Protein AF-A0A8K0K6D4-F1 (afdb_monomer)

Secondary structure (DSSP, 8-state):
-HHHHHHHHSTTS-HHHHHHHHHHHHTSTTHHHHHHHHHHHTHHHHHHHHTTSHHHHHHHHHHHTT--SHHHHHHHHHHHHHS--TTTHHHHHHHHHHHHHHHHHHHHHHHHHHHHHHHH--

Structure (mmCIF, N/CA/C/O backbone):
data_AF-A0A8K0K6D4-F1
#
_entry.id   AF-A0A8K0K6D4-F1
#
loop_
_atom_site.group_PDB
_atom_site.id
_atom_site.type_symbol
_atom_site.label_atom_id
_atom_site.label_alt_id
_atom_site.label_comp_id
_atom_site.label_asym_id
_atom_site.label_entity_id
_atom_site.label_seq_id
_atom_site.pdbx_PDB_ins_code
_atom_site.Cartn_x
_atom_site.Cartn_y
_atom_site.Cartn_z
_atom_site.occupancy
_atom_site.B_iso_or_equiv
_atom_site.auth_seq_id
_atom_site.auth_comp_id
_atom_site.auth_asym_id
_atom_site.auth_atom_id
_atom_site.pdbx_PDB_model_num
ATOM 1 N N . MET A 1 1 ? -7.898 -14.433 -5.132 1.00 87.56 1 MET A N 1
ATOM 2 C CA . MET A 1 1 ? -7.160 -13.150 -5.166 1.00 87.56 1 MET A CA 1
ATOM 3 C C . MET A 1 1 ? -5.774 -13.300 -5.785 1.00 87.56 1 MET A C 1
ATOM 5 O O . MET A 1 1 ? -5.529 -12.578 -6.731 1.00 87.56 1 MET A O 1
ATOM 9 N N . LYS A 1 2 ? -4.925 -14.271 -5.398 1.00 92.81 2 LYS A N 1
ATOM 10 C CA . LYS A 1 2 ? -3.626 -14.510 -6.080 1.00 92.81 2 LYS A CA 1
ATOM 11 C C . LYS A 1 2 ? -3.735 -14.691 -7.606 1.00 92.81 2 LYS A C 1
ATOM 13 O O . LYS A 1 2 ? -3.190 -13.885 -8.340 1.00 92.81 2 LYS A O 1
ATOM 18 N N . ARG A 1 3 ? -4.602 -15.603 -8.070 1.00 96.12 3 ARG A N 1
ATOM 19 C CA . ARG A 1 3 ? -4.929 -15.769 -9.506 1.00 96.12 3 ARG A CA 1
ATOM 20 C C . ARG A 1 3 ? -5.390 -14.485 -10.213 1.00 96.12 3 ARG A C 1
ATOM 22 O O . ARG A 1 3 ? -5.212 -14.359 -11.412 1.00 96.12 3 ARG A O 1
ATOM 29 N N . VAL A 1 4 ? -6.011 -13.549 -9.487 1.00 96.56 4 VAL A N 1
ATOM 30 C CA . VAL A 1 4 ? -6.461 -12.260 -10.048 1.00 96.56 4 VAL A CA 1
ATOM 31 C C . VAL A 1 4 ? -5.275 -11.312 -10.225 1.00 96.56 4 VAL A C 1
ATOM 33 O O . VAL A 1 4 ? -5.209 -10.617 -11.229 1.00 96.56 4 VAL A O 1
ATOM 36 N N . LEU A 1 5 ? -4.331 -11.308 -9.280 1.00 97.25 5 LEU A N 1
ATOM 37 C CA . LEU A 1 5 ? -3.090 -10.537 -9.374 1.00 97.25 5 LEU A CA 1
ATOM 38 C C . LEU A 1 5 ? -2.185 -11.071 -10.497 1.00 97.25 5 LEU A C 1
ATOM 40 O O . LEU A 1 5 ? -1.672 -10.293 -11.291 1.00 97.25 5 LEU A O 1
ATOM 44 N N . GLU A 1 6 ? -2.070 -12.395 -10.623 1.00 96.81 6 GLU A N 1
ATOM 45 C CA . GLU A 1 6 ? -1.365 -13.049 -11.737 1.00 96.81 6 GLU A CA 1
ATOM 46 C C . GLU A 1 6 ? -2.006 -12.693 -13.086 1.00 96.81 6 GLU A C 1
ATOM 48 O O . GLU A 1 6 ? -1.318 -12.258 -14.006 1.00 96.81 6 GLU A O 1
ATOM 53 N N . PHE A 1 7 ? -3.337 -12.793 -13.182 1.00 97.56 7 PHE A N 1
ATOM 54 C CA . PHE A 1 7 ? -4.078 -12.385 -14.376 1.00 97.56 7 PHE A CA 1
ATOM 55 C C . PHE A 1 7 ? -3.859 -10.903 -14.714 1.00 97.56 7 PHE A C 1
ATOM 57 O O . PHE A 1 7 ? -3.642 -10.576 -15.878 1.00 97.56 7 PHE A O 1
ATOM 64 N N . ALA A 1 8 ? -3.828 -10.016 -13.712 1.00 97.12 8 ALA A N 1
ATOM 65 C CA . ALA A 1 8 ? -3.583 -8.585 -13.905 1.00 97.12 8 ALA A CA 1
ATOM 66 C C . ALA A 1 8 ? -2.241 -8.278 -14.588 1.00 97.12 8 ALA A C 1
ATOM 68 O O . ALA A 1 8 ? -2.119 -7.239 -15.236 1.00 97.12 8 ALA A O 1
ATOM 69 N N . MET A 1 9 ? -1.242 -9.150 -14.427 1.00 96.25 9 MET A N 1
ATOM 70 C CA . MET A 1 9 ? 0.092 -8.994 -15.013 1.00 96.25 9 MET A CA 1
ATOM 71 C C . MET A 1 9 ? 0.277 -9.737 -16.341 1.00 96.25 9 MET A C 1
ATOM 73 O O . MET A 1 9 ? 1.323 -9.564 -16.964 1.00 96.25 9 MET A O 1
ATOM 77 N N . SER A 1 10 ? -0.706 -10.535 -16.765 1.00 96.69 10 SER A N 1
ATOM 78 C CA . SER A 1 10 ? -0.676 -11.268 -18.034 1.00 96.69 10 SER A CA 1
ATOM 79 C C . SER A 1 10 ? -0.874 -10.356 -19.248 1.00 96.69 10 SER A C 1
ATOM 81 O O . SER A 1 10 ? -1.387 -9.243 -19.129 1.00 96.69 10 SER A O 1
ATOM 83 N N . ASP A 1 11 ? -0.551 -10.872 -20.434 1.00 95.81 11 ASP A N 1
ATOM 84 C CA . ASP A 1 11 ? -0.755 -10.171 -21.710 1.00 95.81 11 ASP A CA 1
ATOM 85 C C . ASP A 1 11 ? -2.241 -10.005 -22.090 1.00 95.81 11 ASP A C 1
ATOM 87 O O . ASP A 1 11 ? -2.573 -9.277 -23.027 1.00 95.81 11 ASP A O 1
ATOM 91 N N . GLU A 1 12 ? -3.157 -10.650 -21.358 1.00 97.25 12 GLU A N 1
ATOM 92 C CA . GLU A 1 12 ? -4.606 -10.497 -21.542 1.00 97.25 12 GLU A CA 1
ATOM 93 C C . GLU A 1 12 ? -5.141 -9.186 -20.939 1.00 97.25 12 GLU A C 1
ATOM 95 O O . GLU A 1 12 ? -6.251 -8.755 -21.265 1.00 97.25 12 GLU A O 1
ATOM 100 N N . VAL A 1 13 ? -4.360 -8.529 -20.072 1.00 97.12 13 VAL A N 1
ATOM 101 C CA . VAL A 1 13 ? -4.734 -7.280 -19.403 1.00 97.12 13 VAL A CA 1
ATOM 102 C C . VAL A 1 13 ? -3.845 -6.146 -19.898 1.00 97.12 13 VAL A C 1
ATOM 104 O O . VAL A 1 13 ? -2.619 -6.216 -19.871 1.00 97.12 13 VAL A O 1
ATOM 107 N N . ARG A 1 14 ? -4.468 -5.047 -20.338 1.00 97.25 14 ARG A N 1
ATOM 108 C CA . ARG A 1 14 ? -3.725 -3.854 -20.764 1.00 97.25 14 ARG A CA 1
ATOM 109 C C . ARG A 1 14 ? -2.922 -3.300 -19.592 1.00 97.25 14 ARG A C 1
ATOM 111 O O . ARG A 1 14 ? -3.435 -3.199 -18.480 1.00 97.25 14 ARG A O 1
ATOM 118 N N . SER A 1 15 ? -1.707 -2.830 -19.867 1.00 94.56 15 SER A N 1
ATOM 119 C CA . SER A 1 15 ? -0.793 -2.307 -18.844 1.00 94.56 15 SER A CA 1
ATOM 120 C C . SER A 1 15 ? -1.426 -1.236 -17.948 1.00 94.56 15 SER A C 1
ATOM 122 O O . SER A 1 15 ? -1.251 -1.266 -16.740 1.00 94.56 15 SER A O 1
ATOM 124 N N . GLN A 1 16 ? -2.215 -0.314 -18.499 1.00 94.62 16 GLN A N 1
ATOM 125 C CA . GLN A 1 16 ? -2.914 0.709 -17.709 1.00 94.62 16 GLN A CA 1
ATOM 126 C C . GLN A 1 16 ? -3.998 0.147 -16.767 1.00 94.62 16 GLN A C 1
ATOM 128 O O . GLN A 1 16 ? -4.267 0.739 -15.722 1.00 94.62 16 GLN A O 1
ATOM 133 N N . ASP A 1 17 ? -4.602 -0.992 -17.119 1.00 97.19 17 ASP A N 1
ATOM 134 C CA . ASP A 1 17 ? -5.709 -1.606 -16.379 1.00 97.19 17 ASP A CA 1
ATOM 135 C C . ASP A 1 17 ? -5.198 -2.501 -15.238 1.00 97.19 17 ASP A C 1
ATOM 137 O O . ASP A 1 17 ? -5.859 -2.613 -14.202 1.00 97.19 17 ASP A O 1
ATOM 141 N N . THR A 1 18 ? -3.982 -3.052 -15.369 1.00 97.06 18 THR A N 1
ATOM 142 C CA . THR A 1 18 ? -3.278 -3.819 -14.324 1.00 97.06 18 THR A CA 1
ATOM 143 C C . THR A 1 18 ? -3.348 -3.125 -12.960 1.00 97.06 18 THR A C 1
ATOM 145 O O . THR A 1 18 ? -3.679 -3.757 -11.955 1.00 97.06 18 THR A O 1
ATOM 148 N N . VAL A 1 19 ? -3.081 -1.812 -12.914 1.00 97.31 19 VAL A N 1
ATOM 149 C CA . VAL A 1 19 ? -3.078 -1.031 -11.665 1.00 97.31 19 VAL A CA 1
ATOM 150 C C . VAL A 1 19 ? -4.432 -1.083 -10.966 1.00 97.31 19 VAL A C 1
ATOM 152 O O . VAL A 1 19 ? -4.495 -1.312 -9.761 1.00 97.31 19 VAL A O 1
ATOM 155 N N . PHE A 1 20 ? -5.527 -0.925 -11.706 1.00 97.69 20 PHE A N 1
ATOM 156 C CA . PHE A 1 20 ? -6.866 -0.914 -11.121 1.00 97.69 20 PHE A CA 1
ATOM 157 C C . PHE A 1 20 ? -7.286 -2.291 -10.604 1.00 97.69 20 PHE A C 1
ATOM 159 O O . PHE A 1 20 ? -7.945 -2.376 -9.565 1.00 97.69 20 PHE A O 1
ATOM 166 N N . VAL A 1 21 ? -6.856 -3.367 -11.269 1.00 97.62 21 VAL A N 1
ATOM 167 C CA . VAL A 1 21 ? -7.098 -4.732 -10.788 1.00 97.62 21 VAL A CA 1
ATOM 168 C C . VAL A 1 21 ? -6.357 -4.978 -9.471 1.00 97.62 21 VAL A C 1
ATOM 170 O O . VAL A 1 21 ? -6.979 -5.440 -8.513 1.00 97.62 21 VAL A O 1
ATOM 173 N N . ILE A 1 22 ? -5.076 -4.605 -9.367 1.00 98.06 22 ILE A N 1
ATOM 174 C CA . ILE A 1 22 ? -4.309 -4.764 -8.117 1.00 98.06 22 ILE A CA 1
ATOM 175 C C . ILE A 1 22 ? -4.933 -3.932 -6.986 1.00 98.06 22 ILE A C 1
ATOM 177 O O . ILE A 1 22 ? -5.140 -4.444 -5.883 1.00 98.06 22 ILE A O 1
ATOM 181 N N . ILE A 1 23 ? -5.321 -2.683 -7.270 1.00 97.81 23 ILE A N 1
ATOM 182 C CA . ILE A 1 23 ? -6.003 -1.810 -6.301 1.00 97.81 23 ILE A CA 1
ATOM 183 C C . ILE A 1 23 ? -7.303 -2.449 -5.804 1.00 97.81 23 ILE A C 1
ATOM 185 O O . ILE A 1 23 ? -7.564 -2.448 -4.602 1.00 97.81 23 ILE A O 1
ATOM 189 N N . SER A 1 24 ? -8.103 -3.043 -6.693 1.00 97.25 24 SER A N 1
ATOM 190 C CA . SER A 1 24 ? -9.360 -3.691 -6.293 1.00 97.25 24 SER A CA 1
ATOM 191 C C . SER A 1 24 ? -9.144 -4.821 -5.277 1.00 97.25 24 SER A C 1
ATOM 193 O O . SER A 1 24 ? -9.941 -4.987 -4.354 1.00 97.25 24 SER A O 1
ATOM 195 N N . VAL A 1 25 ? -8.030 -5.555 -5.390 1.00 97.56 25 VAL A N 1
ATOM 196 C CA . VAL A 1 25 ? -7.644 -6.590 -4.424 1.00 97.56 25 VAL A CA 1
ATOM 197 C C . VAL A 1 25 ? -7.219 -5.951 -3.097 1.00 97.56 25 VAL A C 1
ATOM 199 O O . VAL A 1 25 ? -7.698 -6.380 -2.041 1.00 97.56 25 VAL A O 1
ATOM 202 N N . ALA A 1 26 ? -6.396 -4.897 -3.144 1.00 97.62 26 ALA A N 1
ATOM 203 C CA . ALA A 1 26 ? -5.890 -4.188 -1.962 1.00 97.62 26 ALA A CA 1
ATOM 204 C C . ALA A 1 26 ? -7.004 -3.608 -1.065 1.00 97.62 26 ALA A C 1
ATOM 206 O O . ALA A 1 26 ? -6.863 -3.553 0.160 1.00 97.62 26 ALA A O 1
ATOM 207 N N . MET A 1 27 ? -8.145 -3.240 -1.659 1.00 95.62 27 MET A N 1
ATOM 208 C CA . MET A 1 27 ? -9.302 -2.670 -0.955 1.00 95.62 27 MET A CA 1
ATOM 209 C C . MET A 1 27 ? -10.103 -3.679 -0.116 1.00 95.62 27 MET A C 1
ATOM 211 O O . MET A 1 27 ? -11.076 -3.311 0.541 1.00 95.62 27 MET A O 1
ATOM 215 N N . THR A 1 28 ? -9.706 -4.951 -0.090 1.00 95.88 28 THR A N 1
ATOM 216 C CA . THR A 1 28 ? -10.380 -5.995 0.695 1.00 95.88 28 THR A CA 1
ATOM 217 C C . THR A 1 28 ? -9.570 -6.384 1.933 1.00 95.88 28 THR A C 1
ATOM 219 O O . THR A 1 28 ? -8.344 -6.289 1.940 1.00 95.88 28 THR A O 1
ATOM 222 N N . LYS A 1 29 ? -10.241 -6.880 2.987 1.00 92.50 29 LYS A N 1
ATOM 223 C CA . LYS A 1 29 ? -9.584 -7.281 4.250 1.00 92.50 29 LYS A CA 1
ATOM 224 C C . LYS A 1 29 ? -8.434 -8.273 4.035 1.00 92.50 29 LYS A C 1
ATOM 226 O O . LYS A 1 29 ? -7.376 -8.111 4.623 1.00 92.50 29 LYS A O 1
ATOM 231 N N . VAL A 1 30 ? -8.657 -9.301 3.215 1.00 92.88 30 VAL A N 1
ATOM 232 C CA . VAL A 1 30 ? -7.655 -10.347 2.936 1.00 92.88 30 VAL A CA 1
ATOM 233 C C . VAL A 1 30 ? -6.698 -9.919 1.823 1.00 92.88 30 VAL A C 1
ATOM 235 O O . VAL A 1 30 ? -5.522 -10.267 1.848 1.00 92.88 30 VAL A O 1
ATOM 238 N N . GLY A 1 31 ? -7.189 -9.171 0.835 1.00 96.44 31 GLY A N 1
ATOM 239 C CA . GLY A 1 31 ? -6.402 -8.796 -0.331 1.00 96.44 31 GLY A CA 1
ATOM 240 C C . GLY A 1 31 ? -5.382 -7.692 -0.078 1.00 96.44 31 GLY A C 1
ATOM 241 O O . GLY A 1 31 ? -4.432 -7.609 -0.842 1.00 96.44 31 GLY A O 1
ATOM 242 N N . ARG A 1 32 ? -5.513 -6.904 0.995 1.00 96.50 32 ARG A N 1
ATOM 243 C CA . ARG A 1 32 ? -4.531 -5.877 1.384 1.00 96.50 32 ARG A CA 1
ATOM 244 C C . ARG A 1 32 ? -3.113 -6.426 1.503 1.00 96.50 32 ARG A C 1
ATOM 246 O O . ARG A 1 32 ? -2.216 -5.966 0.812 1.00 96.50 32 ARG A O 1
ATOM 253 N N . GLU A 1 33 ? -2.961 -7.467 2.312 1.00 96.44 33 GLU A N 1
ATOM 254 C CA . GLU A 1 33 ? -1.690 -8.171 2.512 1.00 96.44 33 GLU A CA 1
ATOM 255 C C . GLU A 1 33 ? -1.186 -8.806 1.216 1.00 96.44 33 GLU A C 1
ATOM 257 O O . GLU A 1 33 ? -0.018 -8.697 0.861 1.00 96.44 33 GLU A O 1
ATOM 262 N N . LEU A 1 34 ? -2.091 -9.435 0.461 1.00 97.56 34 LEU A N 1
ATOM 263 C CA . LEU A 1 34 ? -1.734 -10.073 -0.803 1.00 97.56 34 LEU A CA 1
ATOM 264 C C . LEU A 1 34 ? -1.248 -9.061 -1.845 1.00 97.56 34 LEU A C 1
ATOM 266 O O . LEU A 1 34 ? -0.317 -9.363 -2.580 1.00 97.56 34 LEU A O 1
ATOM 270 N N . ALA A 1 35 ? -1.881 -7.892 -1.928 1.00 98.12 35 ALA A N 1
ATOM 271 C CA . ALA A 1 35 ? -1.530 -6.853 -2.886 1.00 98.12 35 ALA A CA 1
ATOM 272 C C . ALA A 1 35 ? -0.219 -6.150 -2.513 1.00 98.12 35 ALA A C 1
ATOM 274 O O . ALA A 1 35 ? 0.556 -5.839 -3.412 1.00 98.12 35 ALA A O 1
ATOM 275 N N . TRP A 1 36 ? 0.043 -5.943 -1.218 1.00 98.12 36 TRP A N 1
ATOM 276 C CA . TRP A 1 36 ? 1.323 -5.419 -0.741 1.00 98.12 36 TRP A CA 1
ATOM 277 C C . TRP A 1 36 ? 2.479 -6.367 -1.079 1.00 98.12 36 TRP A C 1
ATOM 279 O O . TRP A 1 36 ? 3.399 -5.966 -1.789 1.00 98.12 36 TRP A O 1
ATOM 289 N N . ASN A 1 37 ? 2.367 -7.646 -0.705 1.00 97.94 37 ASN A N 1
ATOM 290 C CA . ASN A 1 37 ? 3.387 -8.647 -1.031 1.00 97.94 37 ASN A CA 1
ATOM 291 C C . ASN A 1 37 ? 3.604 -8.751 -2.547 1.00 97.94 37 ASN A C 1
ATOM 293 O O . ASN A 1 37 ? 4.733 -8.784 -3.024 1.00 97.94 37 ASN A O 1
ATOM 297 N N . PHE A 1 38 ? 2.517 -8.739 -3.321 1.00 98.19 38 PHE A N 1
ATOM 298 C CA . PHE A 1 38 ? 2.593 -8.783 -4.777 1.00 98.19 38 PHE A CA 1
ATOM 299 C C . PHE A 1 38 ? 3.288 -7.553 -5.369 1.00 98.19 38 PHE A C 1
ATOM 301 O O . PHE A 1 38 ? 4.050 -7.689 -6.326 1.00 98.19 38 PHE A O 1
ATOM 308 N N . LEU A 1 39 ? 3.048 -6.360 -4.813 1.00 98.12 39 LEU A N 1
ATOM 309 C CA . LEU A 1 39 ? 3.765 -5.153 -5.213 1.00 98.12 39 LEU A CA 1
ATOM 310 C C . LEU A 1 39 ? 5.261 -5.301 -4.946 1.00 98.12 39 LEU A C 1
ATOM 312 O O . LEU A 1 39 ? 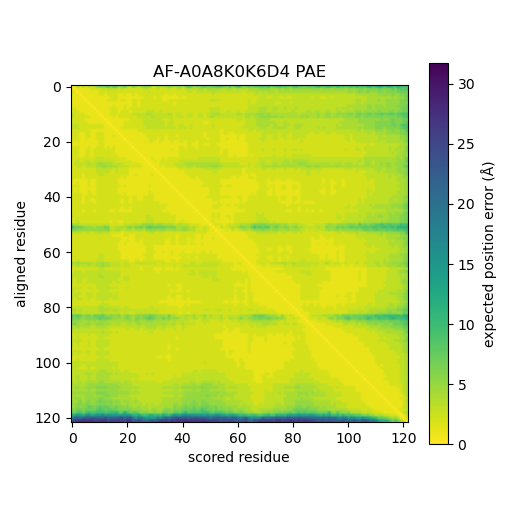6.040 -5.000 -5.846 1.00 98.12 39 LEU A O 1
ATOM 316 N N . GLN A 1 40 ? 5.655 -5.787 -3.765 1.00 98.38 40 GLN A N 1
ATOM 317 C CA . GLN A 1 40 ? 7.064 -5.991 -3.415 1.00 98.38 40 GLN A CA 1
ATOM 318 C C . GLN A 1 40 ? 7.739 -6.993 -4.362 1.00 98.38 40 GLN A C 1
ATOM 320 O O . GLN A 1 40 ? 8.779 -6.690 -4.943 1.00 98.38 40 GLN A O 1
ATOM 325 N N . GLU A 1 41 ? 7.106 -8.150 -4.584 1.00 98.25 41 GLU A N 1
ATOM 326 C C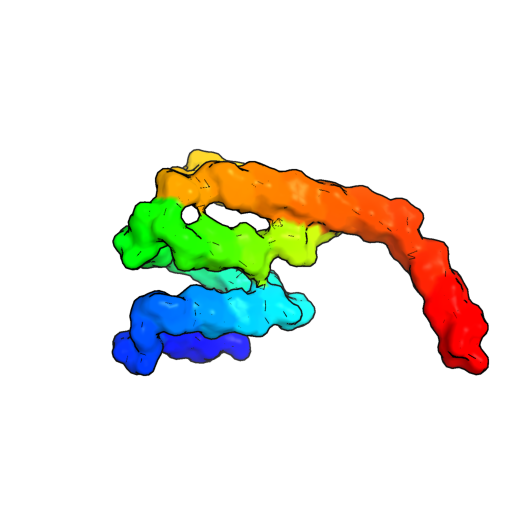A . GLU A 1 41 ? 7.598 -9.217 -5.468 1.00 98.25 41 GLU A CA 1
ATOM 327 C C . GLU A 1 41 ? 7.772 -8.755 -6.926 1.00 98.25 41 GLU A C 1
ATOM 329 O O . GLU A 1 41 ? 8.661 -9.234 -7.628 1.00 98.25 41 GLU A O 1
ATOM 334 N N . ASN A 1 42 ? 6.938 -7.818 -7.391 1.00 97.81 42 ASN A N 1
ATOM 335 C CA . ASN A 1 42 ? 6.905 -7.366 -8.787 1.00 97.81 42 ASN A CA 1
ATOM 336 C C . ASN A 1 42 ? 7.408 -5.928 -8.971 1.00 97.81 42 ASN A C 1
ATOM 338 O O . ASN A 1 42 ? 7.231 -5.343 -10.044 1.00 97.81 42 ASN A O 1
ATOM 342 N N . TRP A 1 43 ? 8.025 -5.340 -7.943 1.00 97.56 43 TRP A N 1
ATOM 343 C CA . TRP A 1 43 ? 8.306 -3.907 -7.898 1.00 97.56 43 TRP A CA 1
ATOM 344 C C . TRP A 1 43 ? 9.132 -3.419 -9.086 1.00 97.56 43 TRP A C 1
ATOM 346 O O . TRP A 1 43 ? 8.777 -2.424 -9.715 1.00 97.56 43 TRP A O 1
ATOM 356 N N . GLN A 1 44 ? 10.183 -4.158 -9.453 1.00 96.44 44 GLN A N 1
ATOM 357 C CA . GLN A 1 44 ? 11.042 -3.809 -10.585 1.00 96.44 44 GLN A CA 1
ATOM 358 C C . GLN A 1 44 ? 10.253 -3.734 -11.902 1.00 96.44 44 GLN A C 1
ATOM 360 O O . GLN A 1 44 ? 10.370 -2.753 -12.633 1.00 96.44 44 GLN A O 1
ATOM 365 N N . VAL A 1 45 ? 9.400 -4.727 -12.171 1.00 96.62 45 VAL A N 1
ATOM 366 C CA . VAL A 1 45 ? 8.573 -4.791 -13.388 1.00 96.62 45 VAL A CA 1
ATOM 367 C C . VAL A 1 45 ? 7.561 -3.645 -13.415 1.00 96.62 45 VAL A C 1
ATOM 369 O O . VAL A 1 45 ? 7.347 -3.018 -14.453 1.00 96.62 45 VAL A O 1
ATOM 372 N N . LEU A 1 46 ? 6.932 -3.353 -12.275 1.00 97.00 46 LEU A N 1
ATOM 373 C CA . LEU A 1 46 ? 5.964 -2.264 -12.149 1.00 97.00 46 LEU A CA 1
ATOM 374 C C . LEU A 1 46 ? 6.639 -0.897 -12.347 1.00 97.00 46 LEU A C 1
ATOM 376 O O . LEU A 1 46 ? 6.112 -0.049 -13.069 1.00 97.00 46 LEU A O 1
ATOM 380 N N . MET A 1 47 ? 7.823 -0.693 -11.768 1.00 96.06 47 MET A N 1
ATOM 381 C CA . MET A 1 47 ? 8.594 0.538 -11.944 1.00 96.06 47 MET A CA 1
ATOM 382 C C . MET A 1 47 ? 9.070 0.736 -13.377 1.00 96.06 47 MET A C 1
ATOM 384 O O . MET A 1 47 ? 8.945 1.841 -13.900 1.00 96.06 47 MET A O 1
ATOM 388 N N . GLU A 1 48 ? 9.562 -0.311 -14.038 1.00 95.44 48 GLU A N 1
ATOM 389 C CA . GLU A 1 48 ? 9.972 -0.234 -15.443 1.00 95.44 48 GLU A CA 1
ATOM 390 C C . GLU A 1 48 ? 8.785 0.086 -16.362 1.00 95.44 48 GLU A C 1
ATOM 392 O O . GLU A 1 48 ? 8.897 0.915 -17.267 1.00 95.44 48 GLU A O 1
ATOM 397 N N . ARG A 1 49 ? 7.621 -0.513 -16.084 1.00 95.69 49 ARG A N 1
ATOM 398 C CA . ARG A 1 49 ? 6.396 -0.340 -16.876 1.00 95.69 49 ARG A CA 1
ATOM 399 C C . ARG A 1 49 ? 5.804 1.067 -16.779 1.00 95.69 49 ARG A C 1
ATOM 401 O O . ARG A 1 49 ? 5.268 1.561 -17.768 1.00 95.69 49 ARG A O 1
ATOM 408 N N . TYR A 1 50 ? 5.846 1.693 -15.602 1.00 96.19 50 TYR A N 1
ATOM 409 C CA . TYR A 1 50 ? 5.151 2.966 -15.352 1.00 96.19 50 TYR A CA 1
ATOM 410 C C . TYR A 1 50 ? 6.078 4.158 -15.084 1.00 96.19 50 TYR A C 1
ATOM 412 O O . TYR A 1 50 ? 5.591 5.286 -15.034 1.00 96.19 50 TYR A O 1
ATOM 420 N N . GLN A 1 51 ? 7.381 3.926 -14.905 1.00 93.75 51 GLN A N 1
ATOM 421 C CA . GLN A 1 51 ? 8.453 4.931 -14.913 1.00 93.75 51 GLN A CA 1
ATOM 422 C C . GLN A 1 51 ? 8.216 6.145 -13.997 1.00 93.75 51 GLN A C 1
ATOM 424 O O . GLN A 1 51 ? 8.433 7.287 -14.393 1.00 93.75 51 GLN A O 1
ATOM 429 N N . GLY A 1 52 ? 7.719 5.922 -12.777 1.00 90.50 52 GLY A N 1
ATOM 430 C CA . GLY A 1 52 ? 7.447 7.013 -11.827 1.00 90.50 52 GLY A CA 1
ATOM 431 C C . GLY A 1 52 ? 6.225 7.876 -12.163 1.00 90.50 52 GLY A C 1
ATOM 432 O O . GLY A 1 52 ? 5.989 8.897 -11.521 1.00 90.50 52 GLY A O 1
ATOM 433 N N . GLY A 1 53 ? 5.435 7.490 -13.168 1.00 94.19 53 GLY A N 1
ATOM 434 C CA . GLY A 1 53 ? 4.221 8.191 -13.565 1.00 94.19 53 GLY A CA 1
ATOM 435 C C . GLY A 1 53 ? 3.062 8.043 -12.572 1.00 94.19 53 GLY A C 1
ATOM 436 O O . GLY A 1 53 ? 3.104 7.302 -11.589 1.00 94.19 53 GLY A O 1
ATOM 437 N N . PHE A 1 54 ? 1.953 8.717 -12.882 1.00 95.88 54 PHE A N 1
ATOM 438 C CA . PHE A 1 54 ? 0.753 8.751 -12.036 1.00 95.88 54 PHE A CA 1
ATOM 439 C C . PHE A 1 54 ? 0.236 7.361 -11.621 1.00 95.88 54 PHE A C 1
ATOM 441 O O . PHE 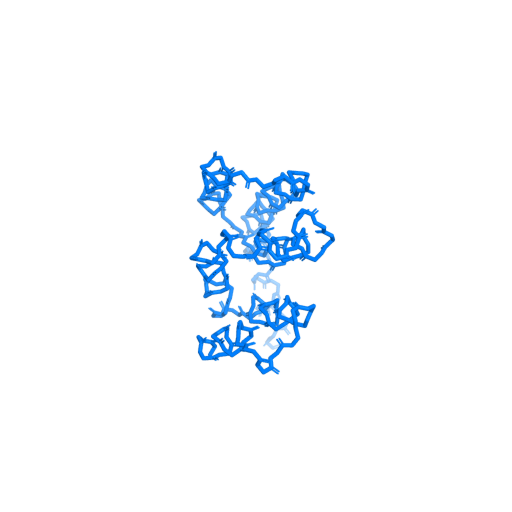A 1 54 ? -0.224 7.183 -10.494 1.00 95.88 54 PHE A O 1
ATOM 448 N N . LEU A 1 55 ? 0.316 6.370 -12.514 1.00 97.12 55 LEU A N 1
ATOM 449 C CA . LEU A 1 55 ? -0.200 5.025 -12.262 1.00 97.12 55 LEU A CA 1
ATOM 450 C C . LEU A 1 55 ? 0.579 4.277 -11.173 1.00 97.12 55 LEU A C 1
ATOM 452 O O . LEU A 1 55 ? -0.050 3.642 -10.329 1.00 97.12 55 LEU A O 1
ATOM 456 N N . ILE A 1 56 ? 1.911 4.384 -11.134 1.00 97.38 56 ILE A N 1
ATOM 457 C CA . ILE A 1 56 ? 2.707 3.726 -10.088 1.00 97.38 56 ILE A CA 1
ATOM 458 C C . ILE A 1 56 ? 2.598 4.454 -8.754 1.00 97.38 56 ILE A C 1
ATOM 460 O O . ILE A 1 56 ? 2.445 3.801 -7.728 1.00 97.38 56 ILE A O 1
ATOM 464 N N . ALA A 1 57 ? 2.533 5.789 -8.761 1.00 97.38 57 ALA A N 1
ATOM 465 C CA . ALA A 1 57 ? 2.233 6.555 -7.554 1.00 97.38 57 ALA A CA 1
ATOM 466 C C . ALA A 1 57 ? 0.870 6.143 -6.967 1.00 97.38 57 ALA 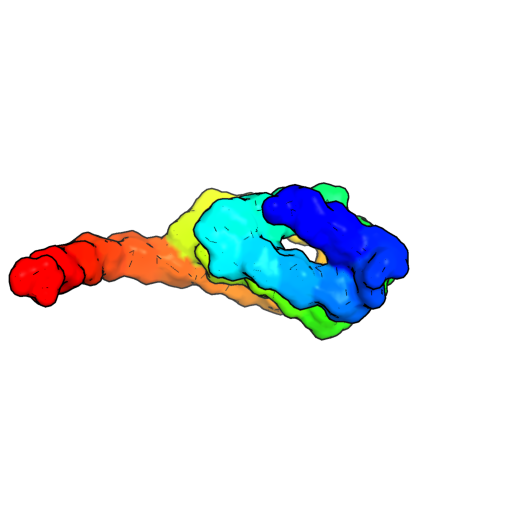A C 1
ATOM 468 O O . ALA A 1 57 ? 0.753 5.848 -5.778 1.00 97.38 57 ALA A O 1
ATOM 469 N N . ARG A 1 58 ? -0.164 6.041 -7.813 1.00 97.25 58 ARG A N 1
ATOM 470 C CA . ARG A 1 58 ? -1.490 5.572 -7.391 1.00 97.25 58 ARG A CA 1
ATOM 471 C C . ARG A 1 58 ? -1.451 4.142 -6.853 1.00 97.25 58 ARG A C 1
ATOM 473 O O . ARG A 1 58 ? -2.102 3.868 -5.848 1.00 97.25 58 ARG A O 1
ATOM 480 N N . LEU A 1 59 ? -0.703 3.253 -7.506 1.00 97.75 59 LEU A N 1
ATOM 481 C CA . LEU A 1 59 ? -0.556 1.867 -7.076 1.00 97.75 59 LEU A CA 1
ATOM 482 C C . LEU A 1 59 ? 0.092 1.777 -5.689 1.00 97.75 59 LEU A C 1
ATOM 484 O O . LEU A 1 59 ? -0.488 1.143 -4.809 1.00 97.75 59 LEU A O 1
ATOM 488 N N . VAL A 1 60 ? 1.227 2.460 -5.481 1.00 97.88 60 VAL A N 1
ATOM 489 C CA . VAL A 1 60 ? 1.904 2.548 -4.175 1.00 97.88 60 VAL A CA 1
ATOM 490 C C . VAL A 1 60 ? 0.899 2.988 -3.121 1.00 97.88 60 VAL A C 1
ATOM 492 O O . VAL A 1 60 ? 0.567 2.193 -2.248 1.00 97.88 60 VAL A O 1
ATOM 495 N N . LYS A 1 61 ? 0.301 4.175 -3.291 1.00 97.81 61 LYS A N 1
ATOM 496 C CA . LYS A 1 61 ? -0.664 4.738 -2.339 1.00 97.81 61 LYS A CA 1
ATOM 497 C C . LYS A 1 61 ? -1.753 3.739 -1.949 1.00 97.81 61 LYS A C 1
ATOM 499 O O . LYS A 1 61 ? -1.941 3.447 -0.773 1.00 97.81 61 LYS A O 1
ATOM 504 N N . SER A 1 62 ? -2.467 3.192 -2.929 1.00 97.94 62 SER A N 1
ATOM 505 C CA . SER A 1 62 ? -3.639 2.353 -2.667 1.00 97.94 62 SER A CA 1
ATOM 506 C C . SER A 1 62 ? -3.304 0.985 -2.064 1.00 97.94 62 SER A C 1
ATOM 508 O O . SER A 1 62 ? -4.143 0.404 -1.374 1.00 97.94 62 SER A O 1
ATOM 510 N N . THR A 1 63 ? -2.097 0.464 -2.299 1.00 97.88 63 THR A N 1
ATOM 511 C CA . THR A 1 63 ? -1.648 -0.797 -1.680 1.00 97.88 63 THR A CA 1
ATOM 512 C C . THR A 1 63 ? -1.146 -0.622 -0.247 1.00 97.88 63 THR A C 1
ATOM 514 O O . THR A 1 63 ? -1.093 -1.607 0.485 1.00 97.88 63 THR A O 1
ATOM 517 N N . THR A 1 64 ? -0.841 0.608 0.180 1.00 96.88 64 THR A N 1
ATOM 518 C CA . THR A 1 64 ? -0.147 0.866 1.450 1.00 96.88 64 THR A CA 1
ATOM 519 C C . THR A 1 64 ? -0.959 1.702 2.437 1.00 96.88 64 THR A C 1
ATOM 521 O O . THR A 1 64 ? -0.939 1.426 3.632 1.00 96.88 64 THR A O 1
ATOM 524 N N . GLU A 1 65 ? -1.719 2.700 1.973 1.00 93.38 65 GLU A N 1
ATOM 525 C CA . GLU A 1 65 ? -2.351 3.719 2.835 1.00 93.38 65 GLU A CA 1
ATOM 526 C C . GLU A 1 65 ? -3.360 3.161 3.843 1.00 93.38 65 GLU A C 1
ATOM 528 O O . GLU A 1 65 ? -3.706 3.824 4.812 1.00 93.38 65 GLU A O 1
ATOM 533 N N . ASN A 1 66 ? -3.846 1.943 3.618 1.00 95.19 66 ASN A N 1
ATOM 534 C CA . ASN A 1 66 ? -4.850 1.326 4.468 1.00 95.19 66 ASN A CA 1
ATOM 535 C C . ASN A 1 66 ? -4.246 0.535 5.646 1.00 95.19 66 ASN A C 1
ATOM 537 O O . ASN A 1 66 ? -4.994 -0.058 6.426 1.00 95.19 66 ASN A O 1
ATOM 541 N N . PHE A 1 67 ? -2.923 0.457 5.799 1.00 98.00 67 PHE A N 1
ATOM 542 C CA . PHE A 1 67 ? -2.344 -0.100 7.025 1.00 9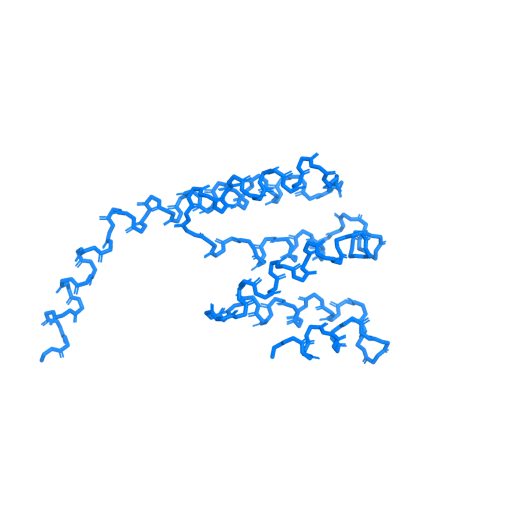8.00 67 PHE A CA 1
ATOM 543 C C . PHE A 1 67 ? -2.523 0.861 8.211 1.00 98.00 67 PHE A C 1
ATOM 545 O O . PHE A 1 67 ? -2.773 2.052 8.034 1.00 98.00 67 PHE A O 1
ATOM 552 N N . ALA A 1 68 ? -2.452 0.317 9.426 1.00 97.88 68 ALA A N 1
ATOM 553 C CA . ALA A 1 68 ? -2.738 1.050 10.661 1.00 97.88 68 ALA A CA 1
ATOM 554 C C . ALA A 1 68 ? -1.873 0.551 11.831 1.00 97.88 68 ALA A C 1
ATOM 556 O O . ALA A 1 68 ? -2.377 0.316 12.928 1.00 97.88 68 ALA A O 1
ATOM 557 N N . SER A 1 69 ? -0.583 0.309 11.584 1.00 98.19 69 SER A N 1
ATOM 558 C CA . SER A 1 69 ? 0.377 -0.052 12.632 1.00 98.19 69 SER A CA 1
ATOM 559 C C . SER A 1 69 ? 1.759 0.532 12.334 1.00 98.19 69 SER A C 1
ATOM 561 O O . SER A 1 69 ? 2.114 0.720 11.168 1.00 98.19 69 SER A O 1
ATOM 563 N N . GLU A 1 70 ? 2.537 0.817 13.380 1.00 98.19 70 GLU A N 1
ATOM 564 C CA . GLU A 1 70 ? 3.893 1.363 13.232 1.00 98.19 70 GLU A CA 1
ATOM 565 C C . GLU A 1 70 ? 4.826 0.362 12.538 1.00 98.19 70 GLU A C 1
ATOM 567 O O . GLU A 1 70 ? 5.647 0.752 11.714 1.00 98.19 70 GLU A O 1
ATOM 572 N N . GLU A 1 71 ? 4.646 -0.939 12.774 1.00 98.31 71 GLU A N 1
ATOM 573 C CA . GLU A 1 71 ? 5.433 -1.988 12.116 1.00 98.31 71 GLU A CA 1
ATOM 574 C C . GLU A 1 71 ? 5.263 -1.938 10.593 1.00 98.31 71 GLU A C 1
ATOM 576 O O . GLU A 1 71 ? 6.232 -2.092 9.854 1.00 98.31 71 GLU A O 1
ATOM 581 N N . ARG A 1 72 ? 4.044 -1.655 10.109 1.00 98.06 72 ARG A N 1
ATOM 582 C CA . ARG A 1 72 ? 3.776 -1.495 8.673 1.00 98.06 72 ARG A CA 1
ATOM 583 C C . ARG A 1 72 ? 4.377 -0.221 8.102 1.00 98.06 72 ARG A C 1
ATOM 585 O O . ARG A 1 72 ? 4.832 -0.236 6.962 1.00 98.06 72 ARG A O 1
ATOM 592 N N . ALA A 1 73 ? 4.399 0.865 8.872 1.00 98.50 73 ALA A N 1
ATOM 593 C CA . ALA A 1 73 ? 5.074 2.090 8.457 1.00 98.50 73 ALA A CA 1
ATOM 594 C C . ALA A 1 73 ? 6.585 1.848 8.286 1.00 98.50 73 ALA A C 1
ATOM 596 O O . ALA A 1 73 ? 7.152 2.215 7.259 1.00 98.50 73 ALA A O 1
ATOM 597 N N . GLN A 1 74 ? 7.210 1.155 9.242 1.00 98.44 74 GLN A N 1
ATOM 598 C CA . GLN A 1 74 ? 8.636 0.815 9.208 1.00 98.44 74 GLN A CA 1
ATOM 599 C C . GLN A 1 74 ? 8.985 -0.155 8.078 1.00 98.44 74 GLN A C 1
ATOM 601 O O . GLN A 1 74 ? 9.990 0.031 7.394 1.00 98.44 74 GLN A O 1
ATOM 606 N N . GLU A 1 75 ? 8.151 -1.172 7.849 1.00 98.25 75 GLU A N 1
ATOM 607 C CA . GLU A 1 75 ? 8.313 -2.098 6.725 1.00 98.25 75 GLU A CA 1
ATOM 608 C C . GLU A 1 75 ? 8.289 -1.352 5.383 1.00 98.25 75 GLU A C 1
ATOM 610 O O . GLU A 1 75 ? 9.128 -1.598 4.515 1.00 98.25 75 GLU A O 1
ATOM 615 N N . LEU A 1 76 ? 7.363 -0.399 5.233 1.00 97.69 76 LEU A N 1
ATOM 616 C CA . LEU A 1 76 ? 7.233 0.412 4.029 1.00 97.69 76 LEU A CA 1
ATOM 617 C C . LEU A 1 76 ? 8.452 1.316 3.803 1.00 97.69 76 LEU A C 1
ATOM 619 O O . LEU A 1 76 ? 8.974 1.393 2.688 1.00 97.69 76 LEU A O 1
ATOM 623 N N . GLU A 1 77 ? 8.921 1.980 4.862 1.00 97.50 77 GLU A N 1
ATOM 624 C CA . GLU A 1 77 ? 10.137 2.800 4.838 1.00 97.50 77 GLU A CA 1
ATOM 625 C C . GLU A 1 77 ? 11.365 1.969 4.453 1.00 97.50 77 GLU A C 1
ATOM 627 O O . GLU A 1 77 ? 12.149 2.385 3.596 1.00 97.50 77 GLU A O 1
ATOM 632 N N . ALA A 1 78 ? 11.525 0.78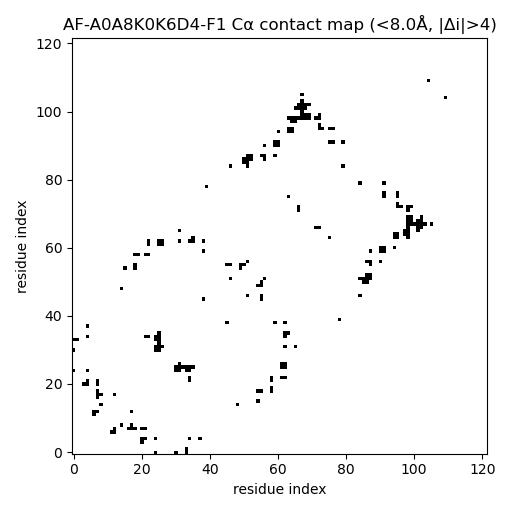7 5.055 1.00 98.25 78 ALA A N 1
ATOM 633 C CA . ALA A 1 78 ? 12.633 -0.115 4.763 1.00 98.25 78 ALA A CA 1
ATOM 634 C C . ALA A 1 78 ? 12.600 -0.584 3.303 1.00 98.25 78 ALA A C 1
ATOM 636 O O . ALA A 1 78 ? 13.610 -0.484 2.603 1.00 98.25 78 ALA A O 1
ATOM 637 N N . PHE A 1 79 ? 11.429 -1.006 2.818 1.00 98.31 79 PHE A N 1
ATOM 638 C CA . PHE A 1 79 ? 11.268 -1.471 1.446 1.00 98.31 79 PHE A CA 1
ATOM 639 C C . PHE A 1 79 ? 11.685 -0.402 0.427 1.00 98.31 79 PHE A C 1
ATOM 641 O O . PHE A 1 79 ? 12.527 -0.671 -0.429 1.00 98.31 79 PHE A O 1
ATOM 648 N N . PHE A 1 80 ? 11.170 0.827 0.537 1.00 96.94 80 PHE A N 1
ATOM 649 C CA . PHE A 1 80 ? 11.481 1.895 -0.425 1.00 96.94 80 PHE A CA 1
ATOM 650 C C . PHE A 1 80 ? 12.861 2.533 -0.237 1.00 96.94 80 PHE A C 1
ATOM 652 O O . PHE A 1 80 ? 13.372 3.175 -1.156 1.00 96.94 80 PHE A O 1
ATOM 659 N N . LYS A 1 81 ? 13.504 2.332 0.918 1.00 96.62 81 LYS A N 1
ATOM 660 C CA . LYS A 1 81 ? 14.923 2.654 1.096 1.00 96.62 81 LYS A CA 1
ATOM 661 C C . LYS A 1 81 ? 15.818 1.708 0.291 1.00 96.62 81 LYS A C 1
ATOM 663 O O . LYS A 1 81 ? 16.821 2.150 -0.263 1.00 96.62 81 LYS A O 1
ATOM 668 N N . GLU A 1 82 ? 15.466 0.425 0.238 1.00 97.56 82 GLU A N 1
ATOM 669 C CA . GLU A 1 82 ? 16.208 -0.598 -0.511 1.00 97.56 82 GLU A CA 1
ATOM 670 C C . GLU A 1 82 ? 15.850 -0.619 -2.003 1.00 97.56 82 GLU A C 1
ATOM 672 O O . GLU A 1 82 ? 16.684 -0.980 -2.834 1.00 97.56 82 GLU A O 1
ATOM 677 N N . HIS A 1 83 ? 14.638 -0.184 -2.353 1.00 96.06 83 HIS A N 1
ATOM 678 C CA . HIS A 1 83 ? 14.108 -0.227 -3.711 1.00 96.06 83 HIS A CA 1
ATOM 679 C C . HIS A 1 83 ? 13.754 1.187 -4.195 1.00 96.06 83 HIS A C 1
ATOM 681 O O . HIS A 1 83 ? 12.639 1.657 -3.947 1.00 96.06 83 HIS A O 1
ATOM 687 N N . PRO A 1 84 ? 14.671 1.874 -4.909 1.00 90.06 84 PRO A N 1
ATOM 688 C CA . PRO A 1 84 ? 14.446 3.234 -5.381 1.00 90.06 84 PRO A CA 1
ATOM 689 C C . PRO A 1 84 ? 13.132 3.384 -6.149 1.00 90.06 84 PRO A C 1
ATOM 691 O O . PRO A 1 84 ? 12.783 2.561 -6.999 1.00 90.06 84 PRO A O 1
ATOM 694 N N . SER A 1 85 ? 12.425 4.473 -5.861 1.00 91.19 85 SER A N 1
ATOM 695 C CA . SER A 1 85 ? 11.089 4.746 -6.385 1.00 91.19 85 SER A CA 1
ATOM 696 C C . SER A 1 85 ? 11.016 6.136 -7.044 1.00 91.19 85 SER A C 1
ATOM 698 O O . SER A 1 85 ? 10.273 7.004 -6.571 1.00 91.19 85 SER A O 1
ATOM 700 N N . PRO A 1 86 ? 11.824 6.396 -8.094 1.00 94.31 86 PRO A N 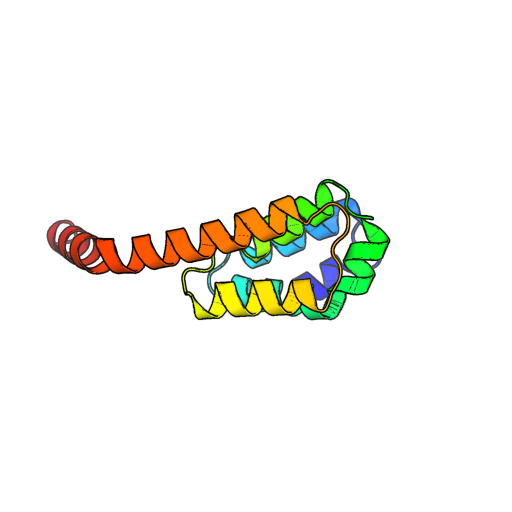1
ATOM 701 C CA . PRO A 1 86 ? 11.884 7.704 -8.737 1.00 94.31 86 PRO A CA 1
ATOM 702 C C . PRO A 1 86 ? 10.498 8.169 -9.183 1.00 94.31 86 PRO A C 1
ATOM 704 O O . PRO A 1 86 ? 9.786 7.438 -9.871 1.00 94.31 86 PRO A O 1
ATOM 707 N N . GLY A 1 87 ? 10.115 9.381 -8.787 1.00 93.25 87 GLY A N 1
ATOM 708 C CA . GLY A 1 87 ? 8.823 9.988 -9.114 1.00 93.25 87 GLY A CA 1
ATOM 709 C C . GLY A 1 87 ? 7.685 9.645 -8.146 1.00 93.25 87 GLY A C 1
ATOM 710 O O . GLY A 1 87 ? 6.631 10.281 -8.209 1.00 93.25 87 GLY A O 1
ATOM 711 N N . THR A 1 88 ? 7.874 8.697 -7.220 1.00 95.25 88 THR A N 1
ATOM 712 C CA . THR A 1 88 ? 6.861 8.324 -6.215 1.00 95.25 88 THR A CA 1
ATOM 713 C C . THR A 1 88 ? 7.268 8.654 -4.781 1.00 95.25 88 THR A C 1
ATOM 715 O O . THR A 1 88 ? 6.526 8.327 -3.859 1.00 95.25 88 THR A O 1
ATOM 718 N N . GLU A 1 89 ? 8.402 9.320 -4.557 1.00 96.12 89 GLU A N 1
ATOM 719 C CA . GLU A 1 89 ? 8.975 9.569 -3.227 1.00 96.12 89 GLU A CA 1
ATOM 720 C C . GLU A 1 89 ? 7.993 10.302 -2.310 1.00 96.12 89 GLU A C 1
ATOM 722 O O . GLU A 1 89 ? 7.771 9.895 -1.171 1.00 96.12 89 GLU A O 1
ATOM 727 N N . ARG A 1 90 ? 7.326 11.341 -2.833 1.00 96.75 90 ARG A N 1
ATOM 728 C CA . ARG A 1 90 ? 6.282 12.060 -2.089 1.00 96.75 90 ARG A CA 1
ATOM 729 C C . ARG A 1 90 ? 5.128 11.135 -1.706 1.00 96.75 90 ARG A C 1
ATOM 731 O O . ARG A 1 90 ? 4.596 11.242 -0.609 1.00 96.75 90 ARG A O 1
ATOM 738 N N . THR A 1 91 ? 4.718 10.247 -2.607 1.00 97.62 91 THR A N 1
ATOM 739 C CA . THR A 1 91 ? 3.619 9.314 -2.344 1.00 97.62 91 THR A CA 1
ATOM 740 C C . THR A 1 91 ? 4.001 8.266 -1.308 1.00 97.62 91 THR A C 1
ATOM 742 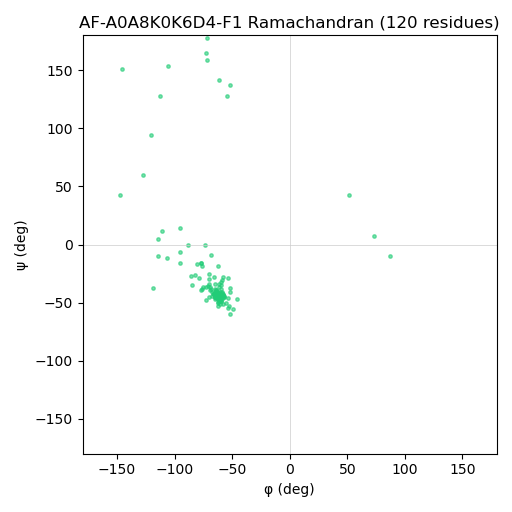O O . THR A 1 91 ? 3.169 7.925 -0.470 1.00 97.62 91 THR A O 1
ATOM 745 N N . VAL A 1 92 ? 5.251 7.801 -1.319 1.00 97.44 92 VAL A N 1
ATOM 746 C CA . VAL A 1 92 ? 5.791 6.924 -0.274 1.00 97.44 92 VAL A CA 1
ATOM 747 C C . VAL A 1 92 ? 5.749 7.634 1.079 1.00 97.44 92 VAL A C 1
ATOM 749 O O . VAL A 1 92 ? 5.146 7.105 2.008 1.00 97.44 92 VAL A O 1
ATOM 752 N N . GLN A 1 93 ? 6.282 8.858 1.170 1.00 97.75 93 GLN A N 1
ATOM 753 C CA . GLN A 1 93 ? 6.260 9.660 2.403 1.00 97.75 93 GLN A CA 1
ATOM 754 C C . GLN A 1 93 ? 4.836 9.846 2.941 1.00 97.75 93 GLN A C 1
ATOM 756 O O . GLN A 1 93 ? 4.556 9.517 4.090 1.00 97.75 93 GLN A O 1
ATOM 761 N N . GLN A 1 94 ? 3.908 10.275 2.082 1.00 98.38 94 GLN A N 1
ATOM 762 C CA . GLN A 1 94 ? 2.501 10.452 2.453 1.00 98.38 94 GLN A CA 1
ATOM 763 C C . GLN A 1 94 ? 1.840 9.147 2.901 1.00 98.38 94 GLN A C 1
ATOM 765 O O . GLN A 1 94 ? 0.998 9.156 3.797 1.00 98.38 94 GLN A O 1
ATOM 770 N N . SER A 1 95 ? 2.195 8.022 2.280 1.00 98.06 95 SER A N 1
ATOM 771 C CA . SER A 1 95 ? 1.646 6.718 2.655 1.00 98.06 95 SER A CA 1
ATOM 772 C C . SER A 1 95 ? 2.129 6.297 4.036 1.00 98.06 95 SER A C 1
ATOM 774 O O . SER A 1 95 ? 1.316 5.879 4.852 1.00 98.06 95 SER A O 1
ATOM 776 N N . VAL A 1 96 ? 3.419 6.469 4.328 1.00 98.38 96 VAL A N 1
ATOM 777 C CA . VAL A 1 96 ? 3.997 6.210 5.654 1.00 98.38 96 VAL A CA 1
ATOM 778 C C . VAL A 1 96 ? 3.333 7.084 6.722 1.00 98.38 96 VAL A C 1
ATOM 780 O O . VAL A 1 96 ? 2.883 6.568 7.745 1.00 98.38 96 VAL A O 1
ATOM 783 N N . GLU A 1 97 ? 3.210 8.391 6.470 1.00 98.50 97 GLU A N 1
ATOM 784 C CA . GLU A 1 97 ? 2.505 9.322 7.362 1.00 98.50 97 GLU A CA 1
ATOM 785 C C . GLU A 1 97 ? 1.055 8.880 7.597 1.00 98.50 97 GLU A C 1
ATOM 787 O O . GLU A 1 97 ? 0.596 8.829 8.736 1.00 98.50 97 GLU A O 1
ATOM 792 N N . THR A 1 98 ? 0.348 8.483 6.536 1.00 98.69 98 THR A N 1
ATOM 793 C CA . THR A 1 98 ? -1.041 8.010 6.625 1.00 98.69 98 THR A CA 1
ATOM 794 C C . THR A 1 98 ? -1.159 6.747 7.477 1.00 98.69 98 THR A C 1
ATOM 796 O O . THR A 1 98 ? -2.066 6.654 8.298 1.00 98.69 98 THR A O 1
ATOM 799 N N . ILE A 1 99 ? -0.239 5.788 7.339 1.00 98.62 99 ILE A N 1
ATOM 800 C CA . ILE A 1 99 ? -0.250 4.555 8.142 1.00 98.62 99 ILE A CA 1
ATOM 801 C C . ILE A 1 99 ? -0.090 4.873 9.631 1.00 98.62 99 ILE A C 1
ATOM 803 O O . ILE A 1 99 ? -0.814 4.312 10.458 1.00 98.62 99 ILE A O 1
ATOM 807 N N . ARG A 1 100 ? 0.820 5.793 9.975 1.00 98.69 100 ARG A N 1
ATOM 808 C CA . ARG A 1 100 ? 1.027 6.239 11.361 1.00 98.69 100 ARG A CA 1
ATOM 809 C C . ARG A 1 100 ? -0.198 6.965 11.909 1.00 98.69 100 ARG A C 1
ATOM 811 O O . ARG A 1 100 ? -0.674 6.616 12.986 1.00 98.69 100 ARG A O 1
ATOM 818 N N . LEU A 1 101 ? -0.780 7.877 11.128 1.00 98.62 101 LEU A N 1
ATOM 819 C CA . LEU A 1 101 ? -2.031 8.555 11.484 1.00 98.62 101 LEU A CA 1
ATOM 820 C C . LEU A 1 101 ? -3.179 7.561 11.706 1.00 98.62 101 LEU A C 1
ATOM 822 O O . LEU A 1 101 ? -3.928 7.688 12.672 1.00 98.62 101 LEU A O 1
ATOM 826 N N . ASN A 1 102 ? -3.300 6.538 10.858 1.00 98.38 102 ASN A N 1
ATOM 827 C CA . ASN A 1 102 ? -4.293 5.480 11.033 1.00 98.38 102 ASN A CA 1
ATOM 828 C C . ASN A 1 102 ? -4.045 4.666 12.310 1.00 98.38 102 ASN A C 1
ATOM 830 O O . ASN A 1 102 ? -5.005 4.295 12.984 1.00 98.38 102 ASN A O 1
ATOM 834 N N . ALA A 1 103 ? -2.783 4.374 12.638 1.00 98.56 103 ALA A N 1
ATOM 835 C CA . ALA A 1 103 ? -2.415 3.651 13.853 1.00 98.56 103 ALA A CA 1
ATOM 836 C C . ALA A 1 103 ? -2.782 4.449 15.112 1.00 98.56 103 ALA A C 1
ATOM 838 O O . ALA A 1 103 ? -3.410 3.909 16.024 1.00 98.56 103 ALA A O 1
ATOM 839 N N . GLU A 1 104 ? -2.459 5.744 15.135 1.00 98.50 104 GLU A N 1
ATOM 840 C CA . GLU A 1 104 ? -2.831 6.657 16.220 1.00 98.50 104 GLU A CA 1
ATOM 841 C C . GLU A 1 104 ? -4.350 6.786 16.351 1.00 98.50 104 GLU A C 1
ATOM 843 O O . GLU A 1 104 ? -4.892 6.692 17.453 1.00 98.50 104 GLU A O 1
ATOM 848 N N . TRP A 1 105 ? -5.051 6.945 15.226 1.00 98.38 105 TRP A N 1
ATOM 849 C CA . TRP A 1 105 ? -6.505 7.047 15.210 1.00 98.38 105 TRP A CA 1
ATOM 850 C C . TRP A 1 105 ? -7.170 5.778 15.747 1.00 98.38 105 TRP A C 1
ATOM 852 O O . TRP A 1 105 ? -8.066 5.846 16.591 1.00 98.38 105 TRP A O 1
ATOM 862 N N . LEU A 1 106 ? -6.681 4.612 15.316 1.00 98.00 106 LEU A N 1
ATOM 863 C CA . LEU A 1 106 ? -7.145 3.321 15.803 1.00 98.00 106 LEU A CA 1
ATOM 864 C C . LEU A 1 106 ? -6.868 3.154 17.302 1.00 98.00 106 LEU A C 1
ATOM 866 O O . LEU A 1 106 ? -7.736 2.668 18.019 1.00 98.00 106 LEU A O 1
ATOM 870 N N . ALA A 1 107 ? -5.689 3.540 17.788 1.00 97.94 107 ALA A N 1
ATOM 871 C CA . ALA A 1 107 ? -5.356 3.442 19.208 1.00 97.94 107 ALA A CA 1
ATOM 872 C C . ALA A 1 107 ? -6.236 4.356 20.075 1.00 97.94 107 ALA A C 1
ATOM 874 O O . ALA A 1 107 ? -6.650 3.949 21.159 1.00 97.94 107 ALA A O 1
ATOM 875 N N . ARG A 1 108 ? -6.539 5.562 19.584 1.00 98.44 108 ARG A N 1
ATOM 876 C CA . ARG A 1 108 ? -7.331 6.568 20.298 1.00 98.44 108 ARG A CA 1
ATOM 877 C C . ARG A 1 108 ? -8.818 6.214 20.370 1.00 98.44 108 ARG A C 1
ATOM 879 O O . ARG A 1 108 ? -9.392 6.277 21.448 1.00 98.44 108 ARG A O 1
ATOM 886 N N . ASP A 1 109 ? -9.428 5.831 19.245 1.00 98.19 109 ASP A N 1
ATOM 887 C CA . ASP A 1 109 ? -10.898 5.839 19.117 1.00 98.19 109 ASP A CA 1
ATOM 888 C C . ASP A 1 109 ? -11.540 4.441 19.140 1.00 98.19 109 ASP A C 1
ATOM 890 O O . ASP A 1 109 ? -12.762 4.314 19.239 1.00 98.19 109 ASP A O 1
ATOM 894 N N . LYS A 1 110 ? -10.754 3.361 19.036 1.00 97.69 110 LYS A N 1
ATOM 895 C CA . LYS A 1 110 ? -11.282 1.994 18.855 1.00 97.69 110 LYS A CA 1
ATOM 896 C C . LYS A 1 110 ? -12.240 1.543 19.953 1.00 97.69 110 LYS A C 1
ATOM 898 O O . LYS A 1 110 ? -13.240 0.893 19.638 1.00 97.69 110 LYS A O 1
ATOM 903 N N . ASP A 1 111 ? -11.925 1.813 21.215 1.00 98.06 11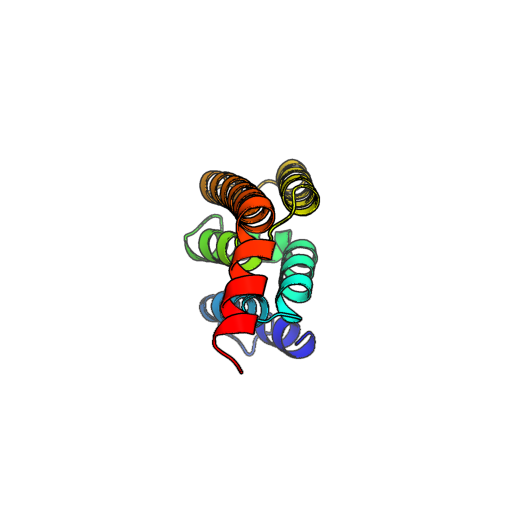1 ASP A N 1
ATOM 904 C CA . ASP A 1 111 ? -12.732 1.323 22.335 1.00 98.06 111 ASP A CA 1
ATOM 905 C C . ASP A 1 111 ? -14.025 2.134 22.499 1.00 98.06 111 ASP A C 1
ATOM 907 O O . ASP A 1 111 ? -15.088 1.538 22.686 1.00 98.06 111 ASP A O 1
ATOM 911 N N . ASP A 1 112 ? -13.970 3.451 22.287 1.00 98.12 112 ASP A N 1
ATOM 912 C CA . ASP A 1 112 ? -15.147 4.328 22.293 1.00 98.12 112 ASP A CA 1
ATOM 913 C C . ASP A 1 112 ? -16.106 3.992 21.145 1.00 98.12 112 ASP A C 1
ATOM 915 O O . ASP A 1 112 ? -17.313 3.833 21.353 1.00 98.12 112 ASP A O 1
ATOM 919 N N . ILE A 1 113 ? -15.574 3.790 19.933 1.00 97.62 113 ILE A N 1
ATOM 920 C CA . ILE A 1 113 ? -16.367 3.356 18.775 1.00 97.62 113 ILE A CA 1
ATOM 921 C C . ILE A 1 113 ? -17.002 1.988 19.048 1.00 97.62 113 ILE A C 1
ATOM 923 O O . ILE A 1 113 ? -18.178 1.784 18.740 1.00 97.62 113 ILE A O 1
ATOM 927 N N . ARG A 1 114 ? -16.259 1.045 19.647 1.00 97.56 114 ARG A N 1
ATOM 928 C CA . ARG A 1 114 ? -16.806 -0.268 20.016 1.00 97.56 114 ARG A CA 1
ATOM 929 C C . ARG A 1 114 ? -17.967 -0.124 20.998 1.00 97.56 114 ARG A C 1
ATOM 931 O O . ARG A 1 114 ? -19.009 -0.735 20.767 1.00 97.56 114 ARG A O 1
ATOM 938 N N . ALA A 1 115 ? -17.791 0.657 22.062 1.00 97.69 115 ALA A N 1
ATOM 939 C CA . ALA A 1 115 ? -18.816 0.862 23.081 1.00 97.69 115 ALA A CA 1
ATOM 940 C C . ALA A 1 115 ? -20.076 1.515 22.492 1.00 97.69 115 ALA A C 1
ATOM 942 O O . ALA A 1 115 ? -21.191 1.072 22.772 1.00 97.69 115 ALA A O 1
ATOM 943 N N . TYR A 1 116 ? -19.907 2.514 21.620 1.00 97.50 116 TYR A N 1
ATOM 944 C CA . TYR A 1 116 ? -21.017 3.155 20.918 1.00 97.50 116 TYR A CA 1
ATOM 945 C C . TYR A 1 116 ? -21.771 2.176 20.010 1.00 97.50 116 TYR A C 1
ATOM 947 O O . TYR A 1 116 ? -22.988 2.060 20.104 1.00 97.50 116 TYR A O 1
ATOM 955 N N . LEU A 1 117 ? -21.064 1.417 19.167 1.00 97.19 117 LEU A N 1
ATOM 956 C CA . LEU A 1 117 ? -21.705 0.442 18.277 1.00 97.19 117 LEU A CA 1
ATOM 957 C C . LEU A 1 117 ? -22.448 -0.653 19.057 1.00 97.19 117 LEU A C 1
ATOM 959 O O . LEU A 1 117 ? -23.497 -1.111 18.616 1.00 97.19 117 LEU A O 1
ATOM 963 N N . GLN A 1 118 ? -21.939 -1.059 20.222 1.00 96.75 118 GLN A N 1
ATOM 964 C CA . GLN A 1 118 ? -22.621 -2.012 21.102 1.00 96.75 118 GLN A CA 1
ATOM 965 C C . GLN A 1 118 ? -23.871 -1.424 21.769 1.00 96.75 118 GLN A C 1
ATOM 967 O O . GLN A 1 118 ? -24.803 -2.174 22.048 1.00 96.75 118 GLN A O 1
ATOM 972 N N . SER A 1 119 ? -23.914 -0.113 22.025 1.00 95.94 119 SER A N 1
ATOM 973 C CA . SER A 1 119 ? -25.073 0.526 22.658 1.00 95.94 119 SER A CA 1
ATOM 974 C C . SER A 1 119 ? -26.231 0.777 21.689 1.00 95.94 119 SER A C 1
ATOM 976 O O . SER A 1 119 ? -27.380 0.761 22.122 1.00 95.94 119 SER A O 1
ATOM 978 N N . VAL A 1 120 ? -25.949 0.969 20.393 1.00 95.06 120 VAL A N 1
ATOM 979 C CA . VAL A 1 120 ? -26.971 1.234 19.358 1.00 95.06 120 VAL A CA 1
ATOM 980 C C . VAL A 1 120 ? -27.445 -0.009 18.599 1.00 95.06 120 VAL A C 1
ATOM 982 O O . VAL A 1 120 ? -28.465 0.055 17.922 1.00 95.06 120 VAL A O 1
ATOM 985 N N . CYS A 1 121 ? -26.715 -1.125 18.680 1.00 82.19 121 CYS A N 1
ATOM 986 C CA . CYS A 1 121 ? -27.067 -2.389 18.018 1.00 82.19 121 CYS A CA 1
ATOM 987 C C . CYS A 1 121 ? -27.837 -3.374 18.923 1.00 82.19 121 CYS A C 1
ATOM 989 O O . CYS A 1 121 ? -27.935 -4.551 18.571 1.00 82.19 121 CYS A O 1
ATOM 991 N N . ASN A 1 122 ? -28.359 -2.905 20.062 1.00 54.44 122 ASN A N 1
ATOM 992 C CA . ASN A 1 122 ? -29.299 -3.641 20.917 1.00 54.44 122 ASN A CA 1
ATOM 993 C C . ASN A 1 122 ? -30.750 -3.279 20.594 1.00 54.44 122 ASN A C 1
ATOM 995 O O . ASN A 1 122 ? -31.020 -2.074 20.396 1.00 54.44 122 ASN A O 1
#

pLDDT: mean 96.37, std 4.45, range [54.44, 98.69]

InterPro domains:
  IPR024571 ERAP1-like C-terminal domain [PF11838] (2-100)
  IPR050344 Peptidase M1 family aminopeptidases [PTHR11533] (2-117)

Mean predicted aligned error: 2.93 Å

Nearest PDB structures (foldseek):
  8sw1-assembly1_A  TM=9.633E-01  e=4.330E-09  Homo sapiens
  3rjo-assembly1_A  TM=9.146E-01  e=1.152E-05  Homo sapiens
  4kxb-assembly1_A  TM=8.657E-01  e=7.028E-05  Homo sapiens
  7vpp-assembly1_A  TM=9.267E-01  e=2.346E-04  Sus scrofa
  6u7g-assembly1_A  TM=8.913E-01  e=4.077E-04  Homo sapiens

Sequence (122 aa):
MKRVLEFAMSDEVRSQDTVFVIISVAMTKVGRELAWNFLQENWQVLMERYQGGFLIARLVKSTTENFASEERAQELEAFFKEHPSPGTERTVQQSVETIRLNAEWLARDKDDIRAYLQSVCN

Foldseek 3Di:
DLVQLVVLPDPVHDLLCSLVSLLVQCPDPVSLVVSLVSCLVCVVVNCVSQVLDPSVLSSLLSSQLPAADLVSLVVLVVSCVVPPRPNNPVSSVVSSVSNPVNNVVCVPCVVVVVVVVVVVVD

Radius of gyration: 16.25 Å; Cα contacts (8 Å, |Δi|>4): 126; chains: 1; bounding box: 46×28×45 Å

Solvent-accessible surface area (backbone atoms only — not comparable to full-atom values): 6506 Å² total; per-residue (Å²): 107,69,72,53,50,55,47,29,71,33,93,90,33,56,77,82,52,22,48,58,51,43,40,61,38,16,77,35,91,74,29,24,63,55,31,38,53,49,45,65,78,41,38,69,63,52,43,69,73,40,67,33,34,73,65,44,32,51,41,53,33,55,39,44,39,82,44,52,35,64,69,57,28,52,51,52,53,53,50,48,71,77,44,84,51,67,73,24,57,68,43,51,52,52,23,36,53,38,6,42,52,38,23,52,49,48,71,72,43,48,65,61,52,50,54,50,54,59,67,70,74,107

Organism: Ladona fulva (NCBI:txid123851)